Protein AF-A0AAI8BHG4-F1 (afdb_monomer_lite)

Foldseek 3Di:
DVVVVVDDPQQVPAAEDEQEAAADCPDPVHPCRVVVSVVVQVVQVVVVHHYDYDYFHDDDCVVCPPHPSVVCHVVSVVRSD

Structure (mmCIF, N/CA/C/O backbone):
data_AF-A0AAI8BHG4-F1
#
_entry.id   AF-A0AAI8BHG4-F1
#
loop_
_atom_site.group_PDB
_atom_site.id
_atom_site.type_symbol
_atom_site.label_atom_id
_atom_site.label_alt_id
_atom_site.label_comp_id
_atom_site.label_asym_id
_atom_site.label_entity_id
_atom_site.label_seq_id
_atom_site.pdbx_PDB_ins_code
_atom_site.Cartn_x
_atom_site.Cartn_y
_atom_site.Cartn_z
_atom_site.occupancy
_atom_site.B_iso_or_equiv
_atom_site.auth_seq_id
_atom_site.auth_comp_id
_atom_site.auth_asym_id
_atom_site.auth_atom_id
_atom_site.pdbx_PDB_model_num
ATOM 1 N N . MET A 1 1 ? -13.046 -15.063 8.963 1.00 94.31 1 MET A N 1
ATOM 2 C CA . MET A 1 1 ? -11.942 -14.528 8.135 1.00 94.31 1 MET A CA 1
ATOM 3 C C . MET A 1 1 ? -11.217 -13.381 8.830 1.00 94.31 1 MET A C 1
ATOM 5 O O . MET A 1 1 ? -10.071 -13.588 9.188 1.00 94.31 1 MET A O 1
ATOM 9 N N . LEU A 1 2 ? -11.863 -12.242 9.118 1.00 96.19 2 LEU A N 1
ATOM 10 C CA . LEU A 1 2 ? -11.201 -11.079 9.747 1.00 96.19 2 LEU A CA 1
ATOM 11 C C . LEU A 1 2 ? -10.594 -11.351 11.142 1.00 96.19 2 LEU A C 1
ATOM 13 O O . LEU A 1 2 ? -9.494 -10.898 11.433 1.00 96.19 2 LEU A O 1
ATOM 17 N N . TYR A 1 3 ? -11.222 -12.176 11.988 1.00 96.81 3 TYR A N 1
ATOM 18 C CA . TYR A 1 3 ? -10.577 -12.621 13.238 1.00 96.81 3 TYR A CA 1
ATOM 19 C C . TYR A 1 3 ? -9.249 -13.360 12.995 1.00 96.81 3 TYR A C 1
ATOM 21 O O . TYR A 1 3 ? -8.288 -13.192 13.739 1.00 96.81 3 TYR A O 1
ATOM 29 N N . GLY A 1 4 ? -9.160 -14.126 11.903 1.00 97.12 4 GLY A N 1
ATOM 30 C CA . GLY A 1 4 ? -7.941 -14.838 11.510 1.00 97.12 4 GLY A CA 1
ATOM 31 C C . GLY A 1 4 ? -6.808 -13.916 11.049 1.00 97.12 4 GLY A C 1
ATOM 32 O O . GLY A 1 4 ? -5.658 -14.337 11.052 1.00 97.12 4 GLY A O 1
ATOM 33 N N . THR A 1 5 ? -7.101 -12.657 10.703 1.00 95.19 5 THR A N 1
ATOM 34 C CA . THR A 1 5 ? -6.084 -11.638 10.389 1.00 95.19 5 THR A CA 1
ATOM 35 C C . THR A 1 5 ? -5.626 -10.861 11.630 1.00 95.19 5 THR A C 1
ATOM 37 O O . THR A 1 5 ? -4.899 -9.878 11.500 1.00 95.19 5 THR A O 1
ATOM 40 N N . GLY A 1 6 ? -6.066 -11.265 12.830 1.00 95.38 6 GLY A N 1
ATOM 41 C CA . GLY A 1 6 ? -5.711 -10.635 14.105 1.00 95.38 6 GLY A CA 1
ATOM 42 C C . GLY A 1 6 ? -6.660 -9.526 14.572 1.00 95.38 6 GLY A C 1
ATOM 43 O O . GLY A 1 6 ? -6.292 -8.763 15.463 1.00 95.38 6 GLY A O 1
ATOM 44 N N . MET A 1 7 ? -7.857 -9.395 13.984 1.00 96.94 7 MET A N 1
ATOM 45 C CA . MET A 1 7 ? -8.897 -8.496 14.511 1.00 96.94 7 MET A CA 1
ATOM 46 C C . MET A 1 7 ? -9.604 -9.116 15.719 1.00 96.94 7 MET A C 1
ATOM 48 O O . MET A 1 7 ? -9.760 -10.332 15.799 1.00 96.94 7 MET A O 1
ATOM 52 N N . ASN A 1 8 ? -10.071 -8.267 16.630 1.00 96.75 8 ASN A N 1
ATOM 53 C CA . ASN A 1 8 ? -10.914 -8.642 17.766 1.00 96.75 8 ASN A CA 1
ATOM 54 C C . ASN A 1 8 ? -12.300 -7.977 17.665 1.00 96.75 8 ASN A C 1
ATOM 56 O O . ASN A 1 8 ? -12.566 -7.221 16.731 1.00 96.75 8 ASN A O 1
ATOM 60 N N . ASP A 1 9 ? -13.174 -8.236 18.639 1.00 97.56 9 ASP A N 1
ATOM 61 C CA . ASP A 1 9 ? -14.542 -7.698 18.650 1.00 97.56 9 ASP A CA 1
ATOM 62 C C . ASP A 1 9 ? -14.589 -6.165 18.662 1.00 97.56 9 ASP A C 1
ATOM 64 O O . ASP A 1 9 ? -15.435 -5.566 17.999 1.00 97.56 9 ASP A O 1
ATOM 68 N N . ALA A 1 10 ? -13.663 -5.507 19.364 1.00 96.88 10 ALA A N 1
ATOM 69 C CA . ALA A 1 10 ? -13.599 -4.048 19.388 1.00 96.88 10 ALA A CA 1
ATOM 70 C C . ALA A 1 10 ? -13.228 -3.475 18.009 1.00 96.88 10 ALA A C 1
ATOM 72 O O . ALA A 1 10 ? -13.785 -2.461 17.594 1.00 96.88 10 ALA A O 1
ATOM 73 N N . ASP A 1 11 ? -12.339 -4.141 17.269 1.00 97.19 11 ASP A N 1
ATOM 74 C CA . ASP A 1 11 ? -11.947 -3.732 15.917 1.00 97.19 11 ASP A CA 1
ATOM 75 C C . ASP A 1 11 ? -13.089 -3.873 14.894 1.00 97.19 11 ASP A C 1
ATOM 77 O O . ASP A 1 11 ? -13.115 -3.121 13.922 1.00 97.19 11 ASP A O 1
ATOM 81 N N . MET A 1 12 ? -14.060 -4.772 15.111 1.00 96.88 12 MET A N 1
ATOM 82 C CA . MET A 1 12 ? -15.227 -4.924 14.220 1.00 96.88 12 MET A CA 1
ATOM 83 C C . MET A 1 12 ? -16.149 -3.702 14.222 1.00 96.88 12 MET A C 1
ATOM 85 O O . MET A 1 12 ? -16.901 -3.495 13.272 1.00 96.88 12 MET A O 1
ATOM 89 N N . HIS A 1 13 ? -16.075 -2.889 15.275 1.00 96.88 13 HIS A N 1
ATOM 90 C CA . HIS A 1 13 ? -16.874 -1.677 15.431 1.00 96.88 13 HIS A CA 1
ATOM 91 C C . HIS A 1 13 ? -16.139 -0.418 14.947 1.00 96.88 13 HIS A C 1
ATOM 93 O O . HIS A 1 13 ? -16.715 0.670 14.955 1.00 96.88 13 HIS A O 1
ATOM 99 N N . LYS A 1 14 ? -14.875 -0.543 14.520 1.00 97.75 14 LYS A N 1
ATOM 100 C CA . LYS A 1 14 ? -14.085 0.566 13.976 1.00 97.75 14 LYS A CA 1
ATOM 101 C C . LYS A 1 14 ? -14.260 0.655 12.458 1.00 97.75 14 LYS A C 1
ATOM 103 O O . LYS A 1 14 ? -14.318 -0.384 11.794 1.00 97.75 14 LYS A O 1
ATOM 108 N N . PRO A 1 15 ? -14.260 1.863 11.868 1.00 98.19 15 PRO A N 1
ATOM 109 C CA . PRO A 1 15 ? -14.137 1.999 10.423 1.00 98.19 15 PRO A CA 1
ATOM 110 C C . PRO A 1 15 ? -12.838 1.351 9.926 1.00 98.19 15 PRO A C 1
ATOM 112 O O . PRO A 1 15 ? -11.762 1.542 10.504 1.00 98.19 15 PRO A O 1
ATOM 115 N N . GLN A 1 16 ? -12.950 0.574 8.850 1.00 98.06 16 GLN A N 1
ATOM 116 C CA . GLN A 1 16 ? -11.838 -0.147 8.239 1.00 98.06 16 GLN A CA 1
ATOM 117 C C . GLN A 1 16 ? -11.274 0.657 7.067 1.00 98.06 16 GLN A C 1
ATOM 119 O O . GLN A 1 16 ? -12.011 1.030 6.156 1.00 98.06 16 GLN A O 1
ATOM 124 N N . ILE A 1 17 ? -9.967 0.910 7.080 1.00 98.19 17 ILE A N 1
ATOM 125 C CA . ILE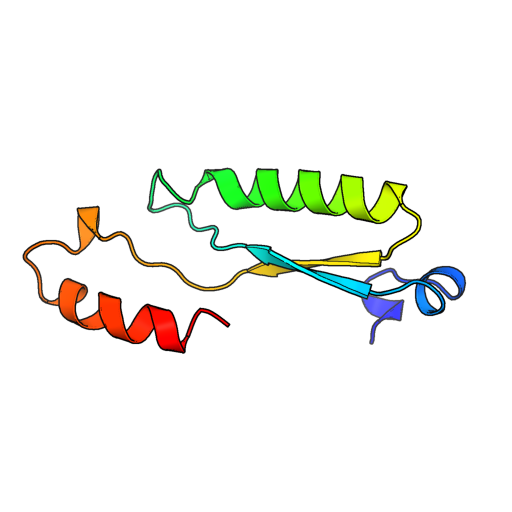 A 1 17 ? -9.279 1.740 6.090 1.00 98.19 17 ILE A CA 1
ATOM 126 C C . ILE A 1 17 ? -8.329 0.870 5.272 1.00 98.19 17 ILE A C 1
ATOM 128 O O . ILE A 1 17 ? -7.338 0.351 5.791 1.00 98.19 17 ILE A O 1
ATOM 132 N N . GLY A 1 18 ? -8.629 0.732 3.980 1.00 97.88 18 GLY A N 1
ATOM 133 C CA . GLY A 1 18 ? -7.732 0.121 3.006 1.00 97.88 18 GLY A CA 1
ATOM 134 C C . GLY A 1 18 ? -6.587 1.071 2.659 1.00 97.88 18 GLY A C 1
ATOM 135 O O . GLY A 1 18 ? -6.818 2.182 2.191 1.00 97.88 18 GLY A O 1
ATOM 136 N N . ILE A 1 19 ? -5.351 0.635 2.881 1.00 98.12 19 ILE A N 1
ATOM 137 C CA . ILE A 1 19 ? -4.138 1.403 2.585 1.00 98.12 19 ILE A CA 1
ATOM 138 C C . ILE A 1 19 ? -3.464 0.746 1.383 1.00 98.12 19 ILE A C 1
ATOM 140 O O . ILE A 1 19 ? -2.694 -0.205 1.536 1.00 98.12 19 ILE A O 1
ATOM 144 N N . GLY A 1 20 ? -3.799 1.236 0.190 1.00 96.88 20 GLY A N 1
ATOM 145 C CA . GLY A 1 20 ? -3.214 0.779 -1.066 1.00 96.88 20 GLY A CA 1
ATOM 146 C C . GLY A 1 20 ? -1.841 1.403 -1.292 1.00 96.88 20 GLY A C 1
ATOM 147 O O . GLY A 1 20 ? -1.698 2.625 -1.299 1.00 96.88 20 GLY A O 1
ATOM 148 N N . SER A 1 21 ? -0.826 0.564 -1.475 1.00 96.69 21 SER A N 1
ATOM 149 C CA . SER A 1 21 ? 0.522 0.985 -1.864 1.00 96.69 21 SER A CA 1
ATOM 150 C C . SER A 1 21 ? 0.892 0.447 -3.244 1.00 96.69 21 SER A C 1
ATOM 152 O O . SER A 1 21 ? 0.288 -0.503 -3.735 1.00 96.69 21 SER A O 1
ATOM 154 N N . VAL A 1 22 ? 1.872 1.083 -3.886 1.00 96.62 22 VAL A N 1
ATOM 155 C CA . VAL A 1 22 ? 2.426 0.653 -5.181 1.00 96.62 22 VAL A CA 1
ATOM 156 C C . VAL A 1 22 ? 3.905 0.331 -4.992 1.00 96.62 22 VAL A C 1
ATOM 158 O O . VAL A 1 22 ? 4.775 0.892 -5.653 1.00 96.62 22 VAL A O 1
ATOM 161 N N . TRP A 1 23 ? 4.222 -0.476 -3.986 1.00 97.62 23 TRP A N 1
ATOM 162 C CA . TRP A 1 23 ? 5.591 -0.858 -3.672 1.00 97.62 23 TRP A CA 1
ATOM 163 C C . TRP A 1 23 ? 6.074 -1.986 -4.584 1.00 97.62 23 TRP A C 1
ATOM 165 O O . TRP A 1 23 ? 5.384 -2.985 -4.785 1.00 97.62 23 TRP A O 1
ATOM 175 N N . TYR A 1 24 ? 7.290 -1.826 -5.098 1.00 97.12 24 TYR A N 1
ATOM 176 C CA . TYR A 1 24 ? 8.091 -2.880 -5.710 1.00 97.12 24 TYR A CA 1
ATOM 177 C C . TYR A 1 24 ? 9.561 -2.444 -5.721 1.00 97.12 24 TYR A C 1
ATOM 179 O O . TYR A 1 24 ? 9.870 -1.251 -5.713 1.00 97.12 24 TYR A O 1
ATOM 187 N N . GLU A 1 25 ? 10.477 -3.409 -5.714 1.00 97.62 25 GLU A N 1
ATOM 188 C CA . GLU A 1 25 ? 11.907 -3.157 -5.479 1.00 97.62 25 GLU A CA 1
ATOM 189 C C . GLU A 1 25 ? 12.632 -2.584 -6.705 1.00 97.62 25 GLU A C 1
ATOM 191 O O . GLU A 1 25 ? 13.599 -1.841 -6.570 1.00 97.62 25 GLU A O 1
ATOM 196 N N . GLY A 1 26 ? 12.141 -2.889 -7.909 1.00 96.44 26 GLY A N 1
ATOM 197 C CA . GLY A 1 26 ? 12.797 -2.556 -9.178 1.00 96.44 26 GLY A CA 1
ATOM 198 C C . GLY A 1 26 ? 12.686 -1.097 -9.631 1.00 96.44 26 GLY A C 1
ATOM 199 O O . GLY A 1 26 ? 13.068 -0.797 -10.756 1.00 96.44 26 GLY A O 1
ATOM 200 N N . ASN A 1 27 ? 12.140 -0.187 -8.819 1.00 96.50 27 ASN A N 1
ATOM 201 C CA . ASN A 1 27 ? 12.041 1.229 -9.174 1.00 96.50 27 ASN A CA 1
ATOM 202 C C . ASN A 1 27 ? 12.295 2.130 -7.970 1.00 96.50 27 ASN A C 1
ATOM 204 O O . ASN A 1 27 ? 11.621 2.026 -6.943 1.00 96.50 27 ASN A O 1
ATOM 208 N N . THR A 1 28 ? 13.211 3.085 -8.126 1.00 96.56 28 THR A N 1
ATOM 209 C CA . THR A 1 28 ? 13.583 4.033 -7.064 1.00 96.56 28 THR A CA 1
ATOM 210 C C . THR A 1 28 ? 12.396 4.880 -6.601 1.00 96.56 28 THR A C 1
ATOM 212 O O . THR A 1 28 ? 12.296 5.206 -5.418 1.00 96.56 28 THR A O 1
ATOM 215 N N . CYS A 1 29 ? 11.438 5.162 -7.494 1.00 95.81 29 CYS A N 1
ATOM 216 C CA . CYS A 1 29 ? 10.214 5.887 -7.150 1.00 95.81 29 CYS A CA 1
ATOM 217 C C . CYS A 1 29 ? 9.284 5.108 -6.204 1.00 95.81 29 CYS A C 1
ATOM 219 O O . CYS A 1 29 ? 8.453 5.725 -5.547 1.00 95.81 29 CYS A O 1
ATOM 221 N N . ASN A 1 30 ? 9.387 3.776 -6.139 1.00 97.44 30 ASN A N 1
ATOM 222 C CA . ASN A 1 30 ? 8.403 2.915 -5.472 1.00 97.44 30 ASN A CA 1
ATOM 223 C C . ASN A 1 30 ? 8.989 2.064 -4.336 1.00 97.44 30 ASN A C 1
ATOM 225 O O . ASN A 1 30 ? 8.250 1.642 -3.445 1.00 97.44 30 ASN A O 1
ATOM 229 N N . MET A 1 31 ? 10.308 1.848 -4.315 1.00 97.38 31 MET A N 1
ATOM 230 C CA . MET A 1 31 ? 10.979 0.939 -3.374 1.00 97.38 31 MET A CA 1
ATOM 231 C C . MET A 1 31 ? 10.773 1.279 -1.887 1.00 97.38 31 MET A C 1
ATOM 233 O O . MET A 1 31 ? 10.853 0.399 -1.034 1.00 97.38 31 MET A O 1
ATOM 237 N N . HIS A 1 32 ? 10.469 2.536 -1.563 1.00 97.62 32 HIS A N 1
ATOM 238 C CA . HIS A 1 32 ? 10.275 3.018 -0.191 1.00 97.62 32 HIS A CA 1
ATOM 239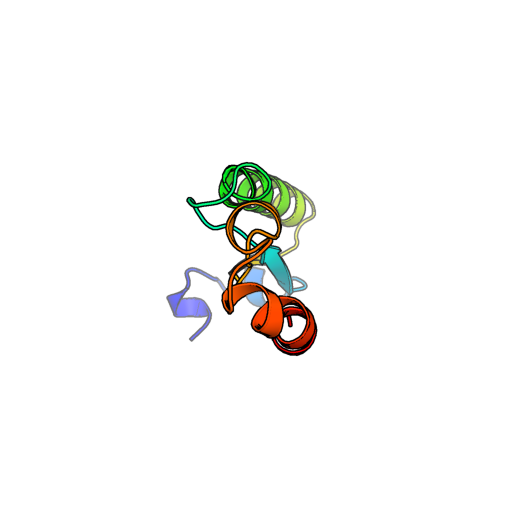 C C . HIS A 1 32 ? 8.807 2.977 0.276 1.00 97.62 32 HIS A C 1
ATOM 241 O O . HIS A 1 32 ? 8.518 3.193 1.455 1.00 97.62 32 HIS A O 1
ATOM 247 N N . LEU A 1 33 ? 7.857 2.675 -0.618 1.00 98.12 33 LEU A N 1
ATOM 248 C CA . LEU A 1 33 ? 6.428 2.807 -0.321 1.00 98.12 33 LEU A CA 1
ATOM 249 C C . LEU A 1 33 ? 5.900 1.772 0.685 1.00 98.12 33 LEU A C 1
ATOM 251 O O . LEU A 1 33 ? 4.904 2.046 1.347 1.00 98.12 33 LEU 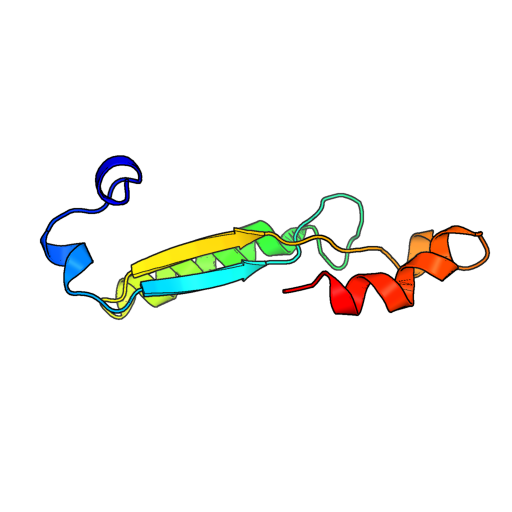A O 1
ATOM 255 N N . ASN A 1 34 ? 6.578 0.634 0.884 1.00 96.69 34 ASN A N 1
ATOM 256 C CA . ASN A 1 34 ? 6.192 -0.329 1.924 1.00 96.69 34 ASN A CA 1
ATOM 257 C C . ASN A 1 34 ? 6.368 0.255 3.341 1.00 96.69 34 ASN A C 1
ATOM 259 O O . ASN A 1 34 ? 5.511 0.077 4.211 1.00 96.69 34 ASN A O 1
ATOM 263 N N . GLN A 1 35 ? 7.455 1.005 3.562 1.00 97.94 35 GLN A N 1
ATOM 264 C CA . GLN A 1 35 ? 7.691 1.704 4.830 1.00 97.94 35 GLN A CA 1
ATOM 265 C C . GLN A 1 35 ? 6.683 2.838 5.017 1.00 97.94 35 GLN A C 1
ATOM 267 O O . GLN A 1 35 ? 6.084 2.959 6.084 1.00 97.94 35 GLN A O 1
ATOM 272 N N . LEU A 1 36 ? 6.416 3.612 3.959 1.00 98.31 36 LEU A N 1
ATOM 273 C CA . LEU A 1 36 ? 5.398 4.661 3.999 1.00 98.31 36 LEU A CA 1
ATOM 274 C C . LEU A 1 36 ? 4.010 4.097 4.338 1.00 98.31 36 LEU A C 1
ATOM 276 O O . LEU A 1 36 ? 3.318 4.644 5.193 1.00 98.31 36 LEU A O 1
ATOM 280 N N . ALA A 1 37 ? 3.628 2.965 3.744 1.00 98.38 37 ALA A N 1
ATOM 281 C CA . ALA A 1 37 ? 2.364 2.301 4.044 1.00 98.38 37 ALA A CA 1
ATOM 282 C C . ALA A 1 37 ? 2.271 1.854 5.514 1.00 98.38 37 ALA A C 1
ATOM 284 O O . ALA A 1 37 ? 1.188 1.909 6.096 1.00 98.38 37 ALA A O 1
ATOM 285 N N . GLN A 1 38 ? 3.385 1.433 6.133 1.00 98.44 38 GLN A N 1
ATOM 286 C CA . GLN A 1 38 ? 3.425 1.143 7.573 1.00 98.44 38 GLN A CA 1
ATOM 287 C C . GLN A 1 38 ? 3.168 2.406 8.404 1.00 98.44 38 GLN A C 1
ATOM 289 O O . GLN A 1 38 ? 2.295 2.382 9.264 1.00 98.44 38 GLN A O 1
ATOM 294 N N . PHE A 1 39 ? 3.844 3.521 8.102 1.00 98.50 39 PHE A N 1
ATOM 295 C CA . PHE A 1 39 ? 3.635 4.786 8.818 1.00 98.50 39 PHE A CA 1
ATOM 296 C C . PHE A 1 39 ? 2.193 5.302 8.709 1.00 98.50 39 PHE A C 1
ATOM 298 O O . PHE A 1 39 ? 1.632 5.809 9.684 1.00 98.50 39 PHE A O 1
ATOM 305 N N . VAL A 1 40 ? 1.570 5.143 7.536 1.00 98.44 40 VAL A N 1
ATOM 306 C CA . VAL A 1 40 ? 0.151 5.471 7.339 1.00 98.44 40 VAL A CA 1
ATOM 307 C C . VAL A 1 40 ? -0.731 4.569 8.201 1.00 98.44 40 VAL A C 1
ATOM 309 O O . VAL A 1 40 ? -1.613 5.078 8.887 1.00 98.44 40 VAL A O 1
ATOM 312 N N . LYS A 1 41 ? -0.474 3.254 8.233 1.00 98.44 41 LYS A N 1
ATOM 313 C CA . LYS A 1 41 ? -1.229 2.322 9.084 1.00 98.44 41 LYS A CA 1
ATOM 314 C C . LYS A 1 41 ? -1.142 2.713 10.558 1.00 98.44 41 LYS A C 1
ATOM 316 O O . LYS A 1 41 ? -2.176 2.791 11.215 1.00 98.44 41 LYS A O 1
ATOM 321 N N . ASP A 1 42 ? 0.059 3.004 11.045 1.00 98.38 42 ASP A N 1
ATOM 322 C CA . ASP A 1 42 ? 0.273 3.391 12.441 1.00 98.38 42 ASP A CA 1
ATOM 323 C C . ASP A 1 42 ? -0.486 4.682 12.784 1.00 98.38 42 ASP A C 1
ATOM 325 O O . ASP A 1 42 ? -0.987 4.837 13.893 1.00 98.38 42 ASP A O 1
ATOM 329 N N . SER A 1 43 ? -0.596 5.612 11.831 1.00 98.25 43 SER A N 1
ATOM 330 C CA . SER A 1 43 ? -1.354 6.858 12.000 1.00 98.25 43 SER A CA 1
ATOM 331 C C . SER A 1 43 ? -2.866 6.620 12.006 1.00 98.25 43 SER A C 1
ATOM 333 O O . SER A 1 43 ? -3.567 7.169 12.845 1.00 98.25 43 SER A O 1
ATOM 335 N N . VAL A 1 44 ? -3.366 5.748 11.126 1.00 98.06 44 VAL A N 1
ATOM 336 C CA . VAL A 1 44 ? -4.778 5.335 11.091 1.00 98.06 44 VAL A CA 1
ATOM 337 C C . VAL A 1 44 ? -5.191 4.668 12.407 1.00 98.06 44 VAL A C 1
ATOM 339 O O . VAL A 1 44 ? -6.237 4.994 12.963 1.00 98.06 44 VAL A O 1
ATOM 342 N N . GLU A 1 45 ? -4.369 3.760 12.939 1.00 97.44 45 GLU A N 1
ATOM 343 C CA . GLU A 1 45 ? -4.693 3.048 14.182 1.00 97.44 45 GLU A CA 1
ATOM 344 C C . GLU A 1 45 ? -4.645 3.960 15.426 1.00 97.44 45 GLU A C 1
ATOM 346 O O . GLU A 1 45 ? -5.381 3.710 16.383 1.00 97.44 45 GLU A O 1
ATOM 351 N N . LYS A 1 46 ? -3.869 5.059 15.401 1.00 98.12 46 LYS A N 1
ATOM 352 C CA . LYS A 1 46 ? -3.891 6.097 16.455 1.00 98.12 46 LYS A CA 1
ATOM 353 C C . LYS A 1 46 ? -5.223 6.845 16.535 1.00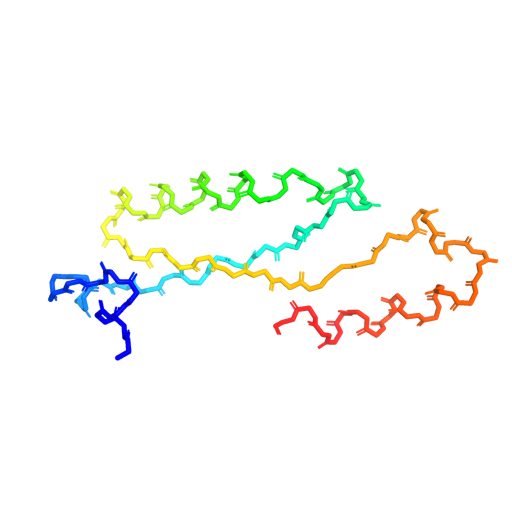 98.12 46 LYS A C 1
ATOM 355 O O . LYS A 1 46 ? -5.622 7.230 17.627 1.00 98.12 46 LYS A O 1
ATOM 360 N N . GLU A 1 47 ? -5.933 6.984 15.419 1.00 97.88 47 GLU A N 1
ATOM 361 C CA . GLU A 1 47 ? -7.240 7.656 15.339 1.00 97.88 47 GLU A CA 1
ATOM 362 C C . GLU A 1 47 ? -8.422 6.705 15.617 1.00 97.88 47 GLU A C 1
ATOM 364 O O . GLU A 1 47 ? -9.558 6.959 15.219 1.00 97.88 47 GLU A O 1
ATOM 369 N N . ASN A 1 48 ? -8.169 5.578 16.296 1.00 96.44 48 ASN A N 1
ATOM 370 C CA . ASN A 1 48 ? -9.170 4.554 16.615 1.00 96.44 48 ASN A CA 1
ATOM 371 C C . ASN A 1 48 ? -9.864 3.946 15.375 1.00 96.44 48 ASN A C 1
ATOM 373 O O . ASN A 1 48 ? -11.015 3.510 15.431 1.00 96.44 48 ASN A O 1
ATOM 377 N N . LEU A 1 49 ? -9.147 3.880 14.253 1.00 98.00 49 LEU A N 1
ATOM 378 C CA . LEU A 1 49 ? -9.570 3.201 13.028 1.00 98.00 49 LEU A CA 1
ATOM 379 C C . LEU A 1 49 ? -8.819 1.871 12.873 1.00 98.00 49 LEU A C 1
ATOM 381 O O . LEU A 1 49 ? -7.817 1.632 13.550 1.00 98.00 49 LEU A O 1
ATOM 385 N N . LYS A 1 50 ? -9.271 0.996 11.964 1.00 98.12 50 LYS A N 1
ATOM 386 C CA . LYS A 1 50 ? -8.545 -0.240 11.634 1.00 98.12 50 LYS A CA 1
ATOM 387 C C . LYS A 1 50 ? -7.895 -0.159 10.256 1.00 98.12 50 LYS A C 1
ATOM 389 O O . LYS A 1 50 ? -8.582 -0.227 9.243 1.00 98.12 50 LYS A O 1
ATOM 394 N N . GLY A 1 51 ? -6.568 -0.058 10.208 1.00 97.81 51 GLY A N 1
ATOM 395 C CA . GLY A 1 51 ? -5.815 -0.016 8.951 1.00 97.81 51 GLY A CA 1
ATOM 396 C C . GLY A 1 51 ? -5.486 -1.406 8.394 1.00 97.81 51 GLY A C 1
ATOM 397 O O . GLY A 1 51 ? -4.899 -2.241 9.086 1.00 97.81 51 GLY A O 1
ATOM 398 N N . MET A 1 52 ? -5.790 -1.640 7.117 1.00 97.69 52 MET A N 1
ATOM 399 C CA . MET A 1 52 ? -5.428 -2.853 6.377 1.00 97.69 52 MET A CA 1
ATOM 400 C C . MET A 1 52 ? -4.639 -2.476 5.126 1.00 97.69 52 MET A C 1
ATOM 402 O O . MET A 1 52 ? -5.166 -1.851 4.210 1.00 97.69 52 MET A O 1
ATOM 406 N N . ARG A 1 53 ? -3.356 -2.842 5.091 1.00 97.81 53 ARG A N 1
ATOM 407 C CA . ARG A 1 53 ? -2.486 -2.551 3.946 1.00 97.81 53 ARG A CA 1
ATOM 408 C C . ARG A 1 53 ? -2.659 -3.600 2.862 1.00 97.81 53 ARG A C 1
ATOM 410 O O . ARG A 1 53 ? -2.702 -4.791 3.162 1.00 97.81 53 ARG A O 1
ATOM 417 N N . PHE A 1 54 ? -2.660 -3.147 1.622 1.00 97.44 54 PHE A N 1
ATOM 418 C CA . PHE A 1 54 ? -2.520 -3.989 0.445 1.00 97.44 54 PHE A CA 1
ATOM 419 C C . PHE A 1 54 ? -1.591 -3.302 -0.559 1.00 97.44 54 PHE A C 1
ATOM 421 O O . PHE A 1 54 ? -1.203 -2.140 -0.397 1.00 97.44 54 PHE A O 1
ATOM 428 N N . ASN A 1 55 ? -1.180 -4.047 -1.575 1.00 96.69 55 ASN A N 1
ATOM 429 C CA . ASN A 1 55 ? -0.254 -3.565 -2.585 1.00 96.69 55 ASN A CA 1
ATOM 430 C C . ASN A 1 55 ? -0.819 -3.862 -3.972 1.00 96.69 55 ASN A C 1
ATOM 432 O O . ASN A 1 55 ? -1.407 -4.923 -4.171 1.00 96.69 55 ASN A O 1
ATOM 436 N N . THR A 1 56 ? -0.615 -2.946 -4.911 1.00 95.31 56 THR A N 1
ATOM 437 C CA . THR A 1 56 ? -0.925 -3.143 -6.329 1.00 95.31 56 THR A CA 1
ATOM 438 C C . THR A 1 56 ? 0.344 -3.039 -7.176 1.00 95.31 56 THR A C 1
ATOM 440 O O . THR A 1 56 ? 1.426 -2.700 -6.686 1.00 95.31 56 THR A O 1
ATOM 443 N N . ILE A 1 57 ? 0.223 -3.390 -8.451 1.00 94.38 57 ILE A N 1
ATOM 444 C CA . ILE A 1 57 ? 1.328 -3.416 -9.404 1.00 94.38 57 ILE A CA 1
ATOM 445 C C . ILE A 1 57 ? 1.764 -2.006 -9.816 1.00 94.38 57 ILE A C 1
ATOM 447 O O . ILE A 1 57 ? 0.987 -1.054 -9.823 1.00 94.38 57 ILE A O 1
ATOM 451 N N . GLY A 1 58 ? 3.019 -1.891 -10.241 1.00 92.81 58 GLY A N 1
ATOM 452 C CA . GLY A 1 58 ? 3.552 -0.706 -10.900 1.00 92.81 58 GLY A CA 1
ATOM 453 C C . GLY A 1 58 ? 4.545 -1.098 -11.989 1.00 92.81 58 GLY A C 1
ATOM 454 O O . GLY A 1 58 ? 5.056 -2.215 -12.002 1.00 92.81 58 GLY A O 1
ATOM 455 N N . VAL A 1 59 ? 4.829 -0.170 -12.903 1.00 93.44 59 VAL A N 1
ATOM 456 C CA . VAL A 1 59 ? 5.910 -0.315 -13.893 1.00 93.44 59 VAL A CA 1
ATOM 457 C C . VAL A 1 59 ? 6.775 0.937 -13.875 1.00 93.44 59 VAL A C 1
ATOM 459 O O . VAL A 1 59 ? 6.278 2.032 -13.600 1.00 93.44 59 VAL A O 1
ATOM 462 N N . SER A 1 60 ? 8.065 0.779 -14.157 1.00 94.50 60 SER A N 1
ATOM 463 C CA . SER A 1 60 ? 8.996 1.901 -14.239 1.00 94.50 60 SER A CA 1
ATOM 464 C C . SER A 1 60 ? 9.044 2.413 -15.670 1.00 94.50 60 SER A C 1
ATOM 466 O O . SER A 1 60 ? 9.473 1.694 -16.578 1.00 94.50 60 SER A O 1
ATOM 468 N N . ASP A 1 61 ? 8.633 3.665 -15.871 1.00 92.25 61 ASP A N 1
ATOM 469 C CA . ASP A 1 61 ? 8.781 4.322 -17.171 1.00 92.25 61 ASP A CA 1
ATOM 470 C C . ASP A 1 61 ? 10.273 4.36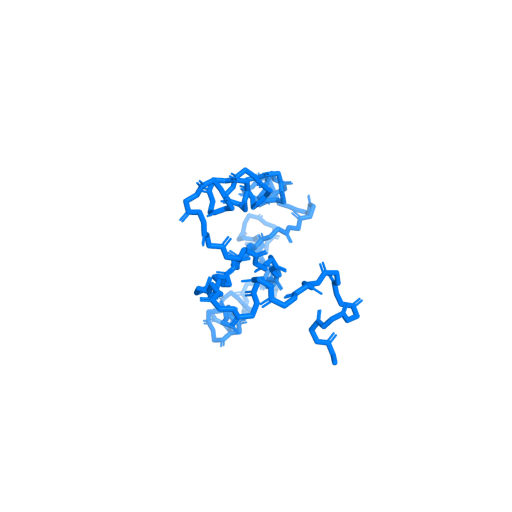0 -17.537 1.00 92.25 61 ASP A C 1
ATOM 472 O O . ASP A 1 61 ? 10.630 3.947 -18.630 1.00 92.25 61 ASP A O 1
ATOM 476 N N . GLY A 1 62 ? 11.160 4.691 -16.589 1.00 91.62 62 GLY A N 1
ATOM 477 C CA . GLY A 1 62 ? 12.609 4.752 -16.817 1.00 91.62 62 GLY A CA 1
ATOM 478 C C . GLY A 1 62 ? 13.246 3.448 -17.315 1.00 91.62 62 GLY A C 1
ATOM 479 O O . GLY A 1 62 ? 14.184 3.509 -18.102 1.00 91.62 62 GLY A O 1
ATOM 480 N N . ILE A 1 63 ? 12.729 2.283 -16.905 1.00 93.31 63 ILE A N 1
ATOM 481 C CA . ILE A 1 63 ? 13.205 0.974 -17.394 1.00 93.31 63 ILE A CA 1
ATOM 482 C C . ILE A 1 63 ? 12.562 0.606 -18.735 1.00 93.31 63 ILE A C 1
ATOM 484 O O . ILE A 1 63 ? 13.206 0.002 -19.586 1.00 93.31 63 ILE A O 1
ATOM 488 N N . SER A 1 64 ? 11.283 0.935 -18.920 1.00 93.12 64 SER A N 1
ATOM 489 C CA . SER A 1 64 ? 10.513 0.512 -20.096 1.00 93.12 64 SER A CA 1
ATOM 490 C C . SER A 1 64 ? 10.617 1.468 -21.289 1.00 93.12 64 SER A C 1
ATOM 492 O O . SER A 1 64 ? 10.212 1.097 -22.391 1.00 93.12 64 SER A O 1
ATOM 494 N N . MET A 1 65 ? 11.162 2.679 -21.108 1.00 93.44 65 MET A N 1
ATOM 495 C CA . MET A 1 65 ? 11.393 3.633 -22.197 1.00 93.44 65 MET A CA 1
ATOM 496 C C . MET A 1 65 ? 12.208 2.999 -23.331 1.00 93.44 65 MET A C 1
ATOM 498 O O . MET A 1 65 ? 13.323 2.533 -23.128 1.00 93.44 65 MET A O 1
ATOM 502 N N . GLY A 1 66 ? 11.669 3.051 -24.552 1.00 92.38 66 GLY A N 1
ATOM 503 C CA . GLY A 1 66 ? 12.383 2.652 -25.770 1.00 92.38 66 GLY A CA 1
ATOM 504 C C . GLY A 1 66 ? 12.365 1.155 -26.094 1.00 92.38 66 GLY A C 1
ATOM 505 O O . GLY A 1 66 ? 12.961 0.767 -27.095 1.00 92.38 66 GLY A O 1
ATOM 506 N N . ILE A 1 67 ? 11.669 0.331 -25.304 1.00 93.94 67 ILE A N 1
ATOM 507 C CA . ILE A 1 67 ? 11.430 -1.093 -25.590 1.00 93.94 67 ILE A CA 1
ATOM 508 C C . ILE A 1 67 ? 9.928 -1.406 -25.578 1.00 93.94 67 ILE A C 1
ATOM 510 O O . ILE A 1 67 ? 9.122 -0.607 -25.096 1.00 93.94 67 ILE A O 1
ATOM 514 N N . ASP A 1 68 ? 9.547 -2.598 -26.046 1.00 92.31 68 ASP A N 1
ATOM 515 C CA . ASP A 1 68 ? 8.143 -3.042 -26.140 1.00 92.31 68 ASP A CA 1
ATOM 516 C C . ASP A 1 68 ? 7.374 -2.936 -24.813 1.00 92.31 68 ASP A C 1
ATOM 518 O O . ASP A 1 68 ? 6.156 -2.748 -24.803 1.00 92.31 68 ASP A O 1
ATOM 522 N N . GLY A 1 69 ? 8.087 -2.974 -23.681 1.00 88.12 69 GLY A N 1
ATOM 523 C CA . GLY A 1 69 ? 7.540 -2.777 -22.339 1.00 88.12 69 GLY A CA 1
ATOM 524 C C . GLY A 1 69 ? 6.760 -1.468 -22.152 1.00 88.12 69 GLY A C 1
ATOM 525 O O . GLY A 1 69 ? 5.838 -1.431 -21.339 1.00 88.12 69 GLY A O 1
ATOM 526 N N . MET A 1 70 ? 7.058 -0.413 -22.922 1.00 91.38 70 MET A N 1
ATOM 527 C CA . MET A 1 70 ? 6.337 0.866 -22.843 1.00 91.38 70 MET A CA 1
ATOM 528 C C . MET A 1 70 ? 4.852 0.737 -23.215 1.00 91.38 70 MET A C 1
ATOM 530 O O . MET A 1 70 ? 4.022 1.505 -22.728 1.00 91.38 70 MET A O 1
ATOM 534 N N . SER A 1 71 ? 4.493 -0.257 -24.034 1.00 87.81 71 SER A N 1
ATOM 535 C CA . SER A 1 71 ? 3.097 -0.511 -24.418 1.00 87.81 71 SER A CA 1
ATOM 536 C C . SER A 1 71 ? 2.198 -0.834 -23.215 1.00 87.81 71 SER A C 1
ATOM 538 O O . SER A 1 71 ? 1.034 -0.438 -23.192 1.00 87.81 71 SER A O 1
ATOM 540 N N . TYR A 1 72 ? 2.753 -1.436 -22.157 1.00 86.62 72 TYR A N 1
ATOM 541 C CA . TYR A 1 72 ? 2.029 -1.784 -20.930 1.00 86.62 72 TYR A CA 1
ATOM 542 C C . TYR A 1 72 ? 1.821 -0.592 -19.979 1.00 86.62 72 TYR A C 1
ATOM 544 O O . TYR A 1 72 ? 1.092 -0.708 -18.990 1.00 86.62 72 TYR A O 1
ATOM 552 N N . ARG A 1 73 ? 2.418 0.578 -20.263 1.00 79.50 73 ARG A N 1
ATOM 553 C CA . ARG A 1 73 ? 2.293 1.777 -19.417 1.00 7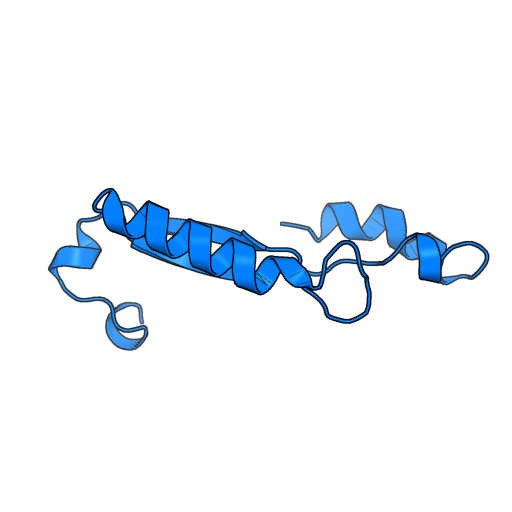9.50 73 ARG A CA 1
ATOM 554 C C . ARG A 1 73 ? 0.853 2.259 -19.297 1.00 79.50 73 ARG A C 1
ATOM 556 O O . ARG A 1 73 ? 0.451 2.632 -18.204 1.00 79.50 73 ARG A O 1
ATOM 563 N N . SER A 1 74 ? 0.087 2.284 -20.389 1.00 70.75 74 SER A N 1
ATOM 564 C CA . SER A 1 74 ? -1.308 2.755 -20.350 1.00 70.75 74 SER A CA 1
ATOM 565 C C . SER A 1 74 ? -2.205 1.753 -19.629 1.00 70.75 74 SER A C 1
ATOM 567 O O . SER A 1 74 ? -2.996 2.121 -18.767 1.00 70.75 74 SER A O 1
ATOM 569 N N . THR A 1 75 ? -2.014 0.472 -19.932 1.00 76.06 75 THR A N 1
ATOM 570 C CA . THR A 1 75 ? -2.753 -0.639 -19.336 1.00 76.06 75 THR A CA 1
ATOM 571 C C . THR A 1 75 ? -2.600 -0.683 -17.815 1.00 76.06 75 THR A C 1
ATOM 573 O O . THR A 1 75 ? -3.550 -1.004 -17.112 1.00 76.06 75 THR A O 1
ATOM 576 N N . ARG A 1 76 ? -1.447 -0.269 -17.264 1.00 75.94 76 ARG A N 1
ATOM 577 C CA . ARG A 1 76 ? -1.244 -0.228 -15.804 1.00 75.94 76 ARG A CA 1
ATOM 578 C C . ARG A 1 76 ? -2.286 0.613 -15.060 1.00 75.94 76 ARG A C 1
ATOM 580 O O . ARG A 1 76 ? -2.575 0.309 -13.912 1.00 75.94 76 ARG A O 1
ATOM 587 N N . TYR A 1 77 ? -2.817 1.673 -15.677 1.00 78.50 77 TYR A N 1
ATOM 588 C CA . TYR A 1 77 ? -3.779 2.567 -15.026 1.00 78.50 77 TYR A CA 1
ATOM 589 C C . TYR A 1 77 ? -5.152 1.910 -14.858 1.00 78.50 77 TYR A C 1
ATOM 591 O O . TYR A 1 77 ? -5.877 2.263 -13.936 1.00 78.50 77 TYR A O 1
ATOM 599 N N . GLU A 1 78 ? -5.481 0.929 -15.699 1.00 77.88 78 GLU A N 1
ATOM 600 C CA . GLU A 1 78 ? -6.709 0.136 -15.578 1.00 77.88 78 GLU A CA 1
ATOM 601 C C . GLU A 1 78 ? -6.606 -0.914 -14.463 1.00 77.88 78 GLU A C 1
ATOM 603 O O . GLU A 1 78 ? -7.614 -1.286 -13.872 1.00 77.88 78 GLU A O 1
ATOM 608 N N . PHE A 1 79 ? -5.386 -1.357 -14.140 1.00 78.25 79 PHE A N 1
ATOM 609 C CA . PHE A 1 79 ? -5.114 -2.368 -13.112 1.00 78.25 79 PHE A CA 1
ATOM 610 C C . PHE A 1 79 ? -4.665 -1.791 -11.761 1.00 78.25 79 PHE A C 1
ATOM 612 O O . PHE A 1 79 ? -4.440 -2.544 -10.818 1.00 78.25 79 PHE A O 1
ATOM 619 N N . ALA A 1 80 ? -4.514 -0.469 -11.644 1.00 73.12 80 ALA A N 1
ATOM 620 C CA . ALA A 1 80 ? -4.008 0.191 -10.437 1.00 73.12 80 ALA A CA 1
ATOM 621 C C . ALA A 1 80 ? -5.043 0.311 -9.295 1.00 73.12 80 ALA A C 1
ATOM 623 O O . ALA A 1 80 ? -4.837 1.107 -8.378 1.00 73.12 80 ALA A O 1
ATOM 624 N N . ILE A 1 81 ? -6.139 -0.452 -9.341 1.00 58.41 81 ILE A N 1
ATOM 625 C CA . ILE A 1 81 ? -7.253 -0.389 -8.382 1.00 58.41 81 ILE A CA 1
ATOM 626 C C . ILE A 1 81 ? -7.376 -1.722 -7.650 1.00 58.41 81 ILE A C 1
ATOM 628 O O . ILE A 1 81 ? -7.586 -2.746 -8.335 1.00 58.41 81 ILE A O 1
#

Sequence (81 aa):
MLYGTGMNDADMHKPQIGIGSVWYEGNTCNMHLNQLAQFVKDSVEKENLKGMRFNTIGVSDGISMGIDGMSYRSTRYEFAI

pLDDT: mean 93.69, std 7.58, range [58.41, 98.5]

Secondary structure (DSSP, 8-state):
-GGGGT--HHHHTSPEEEEEE---TT-TTTTTHHHHHHHHHHHHHHTT-EEEEEE-----HHHHTTSGGGGHHHHHHHH--

Radius of gyration: 16.4 Å; chains: 1; bounding box: 30×22×46 Å

Organism: Francisella tularensis subsp. holarctica (strain LVS) (NCBI:txid376619)

InterPro domains:
  IPR000581 Dihydroxy-acid/6-phosphogluconate dehydratase, N-terminal [PF00920] (14-73)
  IPR037237 IlvD/EDD, N-terminal domain [SSF143975] (1-72)
  IPR050165 Dihydroxy-acid dehydratase IlvD/Edd [PTHR21000] (1-72)